Protein AF-A0A7U9NEE8-F1 (afdb_monomer_lite)

Radius of gyration: 14.95 Å; chains: 1; bounding box: 39×31×42 Å

Sequence (110 aa):
MDSSGQTVYTFTSEERDEEQIWYYQEEELSDLRTALAYLEADRFTEEQPAGKEEISLTVYLENENWPKIEIKLYWYDGEYCLAAVDGEPVSLVKRSAAVDLMEAVRGIVL

Foldseek 3Di:
DDPDPDDDFDWDWDQDPNDIWIDGPNDTLVLLVVLVVLQDFPFWDQDDADAAWPDWDWDADPDPVDRIKIWIWGDDDPFWTFIDIPNGTTGTGGVVSVVSNVVSVVVVPD

Secondary structure (DSSP, 8-state):
-----------EEEEETTEEEEEETTEE-HHHHHHHHT--EEEE--PPP-S-EEEEEEEE-S-SS-SEEEEEEEE-SSSEEEEEETTEEEEEEEHHHHHHHHHHHHHHH-

pLDDT: mean 90.47, std 11.11, range [39.97, 98.5]

Structure (mmCIF, N/CA/C/O backbone):
data_AF-A0A7U9NEE8-F1
#
_entry.id   AF-A0A7U9NEE8-F1
#
loop_
_atom_site.group_PDB
_atom_site.id
_atom_site.type_symbol
_atom_site.label_atom_id
_atom_site.label_alt_id
_atom_site.label_comp_id
_atom_site.label_asym_id
_atom_site.label_entity_id
_atom_site.label_seq_id
_atom_site.pdbx_PDB_ins_code
_atom_site.Cartn_x
_atom_site.Cartn_y
_atom_site.Cartn_z
_atom_site.occupancy
_atom_site.B_iso_or_equiv
_atom_site.auth_seq_id
_atom_site.auth_comp_id
_atom_site.auth_asym_id
_atom_site.auth_atom_id
_atom_site.pdbx_PDB_model_num
ATOM 1 N N . MET A 1 1 ? 24.120 1.467 15.109 1.00 39.97 1 MET A N 1
ATOM 2 C CA . MET A 1 1 ? 23.834 1.284 13.676 1.00 39.97 1 MET A CA 1
ATOM 3 C C . MET A 1 1 ? 22.642 0.362 13.632 1.00 39.97 1 MET A C 1
ATOM 5 O O . MET A 1 1 ? 22.745 -0.757 14.109 1.00 39.97 1 MET A O 1
ATOM 9 N N . ASP A 1 2 ? 21.501 0.941 13.288 1.00 42.34 2 ASP A N 1
ATOM 10 C CA . ASP A 1 2 ? 20.208 0.282 13.128 1.00 42.34 2 ASP A CA 1
ATOM 11 C C . ASP A 1 2 ? 20.345 -0.866 12.116 1.00 42.34 2 ASP A C 1
ATOM 13 O O . ASP A 1 2 ? 20.854 -0.664 11.014 1.00 42.34 2 ASP A O 1
ATOM 17 N N . SER A 1 3 ? 19.964 -2.067 12.546 1.00 44.56 3 SER A N 1
ATOM 18 C CA . SER A 1 3 ? 19.917 -3.283 11.741 1.00 44.56 3 SER A CA 1
ATOM 19 C C . SER A 1 3 ? 18.479 -3.529 11.292 1.00 44.56 3 SER A C 1
ATOM 21 O O . SER A 1 3 ? 17.820 -4.429 11.806 1.00 44.56 3 SER A O 1
ATOM 23 N N . SER A 1 4 ? 17.998 -2.750 10.331 1.00 54.56 4 SER A N 1
ATOM 24 C CA . SER A 1 4 ? 16.767 -3.037 9.594 1.00 54.56 4 SER A CA 1
ATOM 25 C C . SER A 1 4 ? 17.147 -3.086 8.119 1.00 54.56 4 SER A C 1
ATOM 27 O O . SER A 1 4 ? 17.442 -2.062 7.511 1.00 54.56 4 SER A O 1
ATOM 29 N N . GLY A 1 5 ? 17.257 -4.292 7.555 1.00 56.69 5 GLY A N 1
ATOM 30 C CA . GLY A 1 5 ? 17.612 -4.499 6.150 1.00 56.69 5 GLY A CA 1
ATOM 31 C C . GLY A 1 5 ? 16.508 -3.985 5.231 1.00 56.69 5 GLY A C 1
ATOM 32 O O . GLY A 1 5 ? 15.629 -4.746 4.845 1.00 56.69 5 GLY A O 1
ATOM 33 N N . GLN A 1 6 ? 16.528 -2.693 4.912 1.00 66.12 6 GLN A N 1
ATOM 34 C CA . GLN A 1 6 ? 15.629 -2.098 3.932 1.00 66.12 6 GLN A CA 1
ATOM 35 C C . GLN A 1 6 ? 16.255 -2.256 2.544 1.00 66.12 6 GLN A C 1
ATOM 37 O O . GLN A 1 6 ? 17.213 -1.564 2.201 1.00 66.12 6 GLN A O 1
ATOM 42 N N . THR A 1 7 ? 15.740 -3.195 1.751 1.00 79.12 7 THR A N 1
ATOM 43 C CA . THR A 1 7 ? 16.134 -3.329 0.344 1.00 79.12 7 THR A CA 1
ATOM 44 C C . THR A 1 7 ? 15.380 -2.290 -0.474 1.00 79.12 7 THR A C 1
ATOM 46 O O . THR A 1 7 ? 14.150 -2.254 -0.454 1.00 79.12 7 THR A O 1
ATOM 49 N N . VAL A 1 8 ? 16.116 -1.433 -1.181 1.00 85.50 8 VAL A N 1
ATOM 50 C CA . VAL A 1 8 ? 15.545 -0.435 -2.090 1.00 85.50 8 VAL A CA 1
ATOM 51 C C . VAL A 1 8 ? 15.535 -1.013 -3.499 1.00 85.50 8 VAL A C 1
ATOM 53 O O . VAL A 1 8 ? 16.575 -1.439 -4.002 1.00 85.50 8 VAL A O 1
ATOM 56 N N . TYR A 1 9 ? 14.363 -1.005 -4.128 1.00 88.50 9 TYR A N 1
ATOM 57 C CA . TYR A 1 9 ? 14.173 -1.397 -5.519 1.00 88.50 9 TYR A CA 1
ATOM 58 C C . TYR A 1 9 ? 13.940 -0.132 -6.342 1.00 88.50 9 TYR A C 1
ATOM 60 O O . TYR A 1 9 ? 13.043 0.652 -6.035 1.00 88.50 9 TYR A O 1
ATOM 68 N N . THR A 1 10 ? 14.776 0.088 -7.356 1.00 89.50 10 THR A N 1
ATOM 69 C CA . THR A 1 10 ? 14.649 1.221 -8.278 1.00 89.50 10 THR A CA 1
ATOM 70 C C . THR A 1 10 ? 14.079 0.719 -9.592 1.00 89.50 10 THR A C 1
ATOM 72 O O . THR A 1 10 ? 14.625 -0.209 -10.190 1.00 89.50 10 THR A O 1
ATOM 75 N N . PHE A 1 11 ? 13.003 1.354 -10.039 1.00 90.31 11 PHE A N 1
ATOM 76 C CA . PHE A 1 11 ? 12.354 1.070 -11.312 1.00 90.31 11 PHE A CA 1
ATOM 77 C C . PHE A 1 11 ? 12.564 2.239 -12.262 1.00 90.31 11 PHE A C 1
ATOM 79 O O . PHE A 1 11 ? 12.694 3.385 -11.829 1.00 90.31 11 PHE A O 1
ATOM 86 N N . THR A 1 12 ? 12.585 1.950 -13.555 1.00 91.25 12 THR A N 1
ATOM 87 C CA . THR A 1 12 ? 12.540 2.978 -14.595 1.00 91.25 12 THR A CA 1
ATOM 88 C C . THR A 1 12 ? 11.135 3.061 -15.154 1.00 91.25 12 THR A C 1
ATOM 90 O O . THR A 1 12 ? 10.375 2.097 -15.085 1.00 91.25 12 THR A O 1
ATOM 93 N N . SER A 1 13 ? 10.784 4.204 -15.729 1.00 89.44 13 SER A N 1
ATOM 94 C CA . SER A 1 13 ? 9.522 4.332 -16.439 1.00 89.44 13 SER A CA 1
ATOM 95 C C . SER A 1 13 ? 9.718 5.040 -17.769 1.00 89.44 13 SER A C 1
ATOM 97 O O . SER A 1 13 ? 10.588 5.903 -17.887 1.00 89.44 13 SER A O 1
ATOM 99 N N . GLU A 1 14 ? 8.934 4.644 -18.762 1.00 92.38 14 GLU A N 1
ATOM 100 C CA . GLU A 1 14 ? 8.897 5.266 -20.081 1.00 92.38 14 GLU A CA 1
ATOM 101 C C . GLU A 1 14 ? 7.450 5.572 -20.466 1.00 92.38 14 GLU A C 1
ATOM 103 O O . GLU A 1 14 ? 6.524 4.882 -20.036 1.00 92.38 14 GLU A O 1
ATOM 108 N N . GLU A 1 15 ? 7.265 6.610 -21.274 1.00 91.69 15 GLU A N 1
ATOM 109 C CA . GLU A 1 15 ? 5.981 6.907 -21.898 1.00 91.69 15 GLU A CA 1
ATOM 110 C C . GLU A 1 15 ? 5.952 6.261 -23.287 1.00 91.69 15 GLU A C 1
ATOM 112 O O . GLU A 1 15 ? 6.811 6.541 -24.130 1.00 91.69 15 GLU A O 1
ATOM 117 N N . ARG A 1 16 ? 4.965 5.397 -23.535 1.00 91.62 16 ARG A N 1
ATOM 118 C CA . ARG A 1 16 ? 4.737 4.753 -24.832 1.00 91.62 16 ARG A CA 1
ATOM 119 C C . ARG A 1 16 ? 3.247 4.754 -25.132 1.00 91.62 16 ARG A C 1
ATOM 121 O O . ARG A 1 16 ? 2.464 4.285 -24.320 1.00 91.62 16 ARG A O 1
ATOM 128 N N . ASP A 1 17 ? 2.869 5.267 -26.301 1.00 92.06 17 ASP A N 1
ATOM 129 C CA . ASP A 1 17 ? 1.469 5.339 -26.743 1.00 92.06 17 ASP A CA 1
ATOM 130 C C . ASP A 1 17 ? 0.530 5.997 -25.704 1.00 92.06 17 ASP A C 1
ATOM 132 O O . ASP A 1 17 ? -0.568 5.511 -25.462 1.00 92.06 17 ASP A O 1
ATOM 136 N N . GLU A 1 18 ? 0.970 7.106 -25.089 1.00 89.06 18 GLU A N 1
ATOM 137 C CA . GLU A 1 18 ? 0.249 7.838 -24.022 1.00 89.06 18 GLU A CA 1
ATOM 138 C C . GLU A 1 18 ? 0.077 7.051 -22.702 1.00 89.06 18 GLU A C 1
ATOM 140 O O . GLU A 1 18 ? -0.639 7.487 -21.798 1.00 89.06 18 GLU A O 1
ATOM 145 N N . GLU A 1 19 ? 0.765 5.916 -22.545 1.00 87.19 19 GLU A N 1
ATOM 146 C CA . GLU A 1 19 ? 0.786 5.129 -21.315 1.00 87.19 19 GLU A CA 1
ATOM 147 C C . GLU A 1 19 ? 2.155 5.179 -20.624 1.00 87.19 19 GLU A C 1
ATOM 149 O O . GLU A 1 19 ? 3.200 5.033 -21.258 1.00 87.19 19 GLU A O 1
ATOM 154 N N . GLN A 1 20 ? 2.151 5.317 -19.292 1.00 88.62 20 GLN A N 1
ATOM 155 C CA . GLN A 1 20 ? 3.359 5.132 -18.486 1.00 88.62 20 GLN A CA 1
ATOM 156 C C . GLN A 1 20 ? 3.586 3.637 -18.235 1.00 88.62 20 GLN A C 1
ATOM 158 O O . GLN A 1 20 ? 2.763 2.985 -17.578 1.00 88.62 20 GLN A O 1
ATOM 163 N N . ILE A 1 21 ? 4.720 3.122 -18.705 1.00 92.81 21 ILE A N 1
ATOM 164 C CA . ILE A 1 21 ? 5.157 1.735 -18.521 1.00 92.81 21 ILE A CA 1
ATOM 165 C C . ILE A 1 21 ? 6.326 1.709 -17.543 1.00 92.81 21 ILE A C 1
ATOM 167 O O . ILE A 1 21 ? 7.217 2.555 -17.607 1.00 92.81 21 ILE A O 1
ATOM 171 N N . TRP A 1 22 ? 6.298 0.779 -16.589 1.00 92.69 22 TRP A N 1
ATOM 172 C CA . TRP A 1 22 ? 7.292 0.666 -15.520 1.00 92.69 22 TRP A CA 1
ATOM 173 C C . TRP A 1 22 ? 8.111 -0.607 -15.692 1.00 92.69 22 TRP A C 1
ATOM 175 O O . TRP A 1 22 ? 7.555 -1.640 -16.053 1.00 92.69 22 TRP A O 1
ATOM 185 N N . TYR A 1 23 ? 9.403 -0.543 -15.378 1.00 92.81 23 TYR A N 1
ATOM 186 C CA . TYR A 1 23 ? 10.338 -1.648 -15.571 1.00 92.81 23 TYR A CA 1
ATOM 187 C C . TYR A 1 23 ? 11.231 -1.891 -14.354 1.00 92.81 23 TYR A C 1
ATOM 189 O O . TYR A 1 23 ? 11.753 -0.948 -13.752 1.00 92.81 23 TYR A O 1
ATOM 197 N N . TYR A 1 24 ? 11.483 -3.166 -14.056 1.00 91.56 24 TYR A N 1
ATOM 198 C CA . TYR A 1 24 ? 12.537 -3.629 -13.156 1.00 91.56 24 TYR A CA 1
ATOM 199 C C . TYR A 1 24 ? 13.409 -4.657 -13.869 1.00 91.56 24 TYR A C 1
ATOM 201 O O . TYR A 1 24 ? 12.904 -5.684 -14.292 1.00 91.56 24 TYR A O 1
ATOM 209 N N . GLN A 1 25 ? 14.719 -4.410 -13.979 1.00 89.50 25 GLN A N 1
ATOM 210 C CA . GLN A 1 25 ? 15.654 -5.348 -14.627 1.00 89.50 25 GLN A CA 1
ATOM 211 C C . GLN A 1 25 ? 15.161 -5.857 -16.002 1.00 89.50 25 GLN A C 1
ATOM 213 O O . GLN A 1 25 ? 15.247 -7.044 -16.281 1.00 89.50 25 GLN A O 1
ATOM 218 N N . GLU A 1 26 ? 14.651 -4.951 -16.847 1.00 87.81 26 GLU A N 1
ATOM 219 C CA . GLU A 1 26 ? 14.085 -5.238 -18.185 1.00 87.81 26 GLU A CA 1
ATOM 220 C C . GLU A 1 26 ? 12.693 -5.906 -18.193 1.00 87.81 26 GLU A C 1
ATOM 222 O O . GLU A 1 26 ? 12.047 -5.926 -19.239 1.00 87.81 26 GLU A O 1
ATOM 227 N N . GLU A 1 27 ? 12.182 -6.355 -17.044 1.00 90.88 27 GLU A N 1
ATOM 228 C CA . GLU A 1 27 ? 10.830 -6.905 -16.896 1.00 90.88 27 GLU A CA 1
ATOM 229 C C . GLU A 1 27 ? 9.800 -5.797 -16.636 1.00 90.88 27 GLU A C 1
ATOM 231 O O . GLU A 1 27 ? 10.043 -4.862 -15.866 1.00 90.88 27 GLU A O 1
ATOM 236 N N . GLU A 1 28 ? 8.634 -5.897 -17.272 1.00 93.19 28 GLU A N 1
ATOM 237 C CA . GLU A 1 28 ? 7.536 -4.941 -17.103 1.00 93.19 28 GLU A CA 1
ATOM 238 C C . GLU A 1 28 ? 6.819 -5.150 -15.757 1.00 93.19 28 GLU A C 1
ATOM 240 O O . GLU A 1 28 ? 6.469 -6.265 -15.381 1.00 93.19 28 GLU A O 1
ATOM 245 N N . LEU A 1 29 ? 6.539 -4.061 -15.038 1.00 93.56 29 LEU A N 1
ATOM 246 C CA . LEU A 1 29 ? 5.854 -4.059 -13.738 1.00 93.56 29 LEU A CA 1
ATOM 247 C C . LEU A 1 29 ? 4.358 -3.746 -13.868 1.00 93.56 29 LEU A C 1
ATOM 249 O O . LEU A 1 29 ? 3.788 -2.996 -13.067 1.00 93.56 29 LEU A O 1
ATOM 253 N N . SER A 1 30 ? 3.718 -4.291 -14.900 1.00 92.75 30 SER A N 1
ATOM 254 C CA . SER A 1 30 ? 2.307 -4.037 -15.207 1.00 92.75 30 SER A CA 1
ATOM 255 C C . SER A 1 30 ? 1.384 -4.451 -14.061 1.00 92.75 30 SER A C 1
ATOM 257 O O . SER A 1 30 ? 0.464 -3.698 -13.733 1.00 92.75 30 SER A O 1
ATOM 259 N N . ASP A 1 31 ? 1.675 -5.568 -13.392 1.00 94.50 31 ASP A N 1
ATOM 260 C CA . ASP A 1 31 ? 0.907 -6.061 -12.243 1.00 94.50 31 ASP A CA 1
ATOM 261 C C . ASP A 1 31 ? 0.982 -5.103 -11.049 1.00 94.50 31 ASP A C 1
ATOM 263 O O . ASP A 1 31 ? -0.044 -4.775 -10.456 1.00 94.50 31 ASP A O 1
ATOM 267 N N . LEU A 1 32 ? 2.172 -4.574 -10.730 1.00 93.50 32 LEU A N 1
ATOM 268 C CA . LEU A 1 32 ? 2.331 -3.598 -9.644 1.00 93.50 32 LEU A CA 1
ATOM 269 C C . LEU A 1 32 ? 1.591 -2.297 -9.957 1.00 93.50 32 LEU A C 1
ATOM 271 O O . LEU A 1 32 ? 0.873 -1.777 -9.101 1.00 93.50 32 LEU A O 1
ATOM 275 N N . ARG A 1 33 ? 1.744 -1.776 -11.181 1.00 91.88 33 ARG A N 1
ATOM 276 C CA . ARG A 1 33 ? 1.042 -0.564 -11.626 1.00 91.88 33 ARG A CA 1
ATOM 277 C C . ARG A 1 33 ? -0.471 -0.746 -11.515 1.00 91.88 33 ARG A C 1
ATOM 279 O O . ARG A 1 33 ? -1.167 0.123 -10.998 1.00 91.88 33 ARG A O 1
ATOM 286 N N . THR A 1 34 ? -0.960 -1.893 -11.973 1.00 94.31 34 THR A N 1
ATOM 287 C CA . THR A 1 34 ? -2.378 -2.255 -11.953 1.00 94.31 34 THR A CA 1
ATOM 288 C C . THR A 1 34 ? -2.899 -2.378 -10.525 1.00 94.31 34 THR A C 1
ATOM 290 O O . THR A 1 34 ? -3.914 -1.773 -10.193 1.00 94.31 34 THR A O 1
ATOM 293 N N . ALA A 1 35 ? -2.184 -3.084 -9.648 1.00 96.12 35 ALA A N 1
ATOM 294 C CA . ALA A 1 35 ? -2.584 -3.257 -8.257 1.00 96.12 35 ALA A CA 1
ATOM 295 C C . ALA A 1 35 ? -2.618 -1.930 -7.481 1.00 96.12 35 ALA A C 1
ATOM 297 O O . ALA A 1 35 ? -3.534 -1.705 -6.694 1.00 96.12 35 ALA A O 1
ATOM 298 N N . LEU A 1 36 ? -1.665 -1.024 -7.730 1.00 93.12 36 LEU A N 1
ATOM 299 C CA . LEU A 1 36 ? -1.691 0.324 -7.154 1.00 93.12 36 LEU A CA 1
ATOM 300 C C . LEU A 1 36 ? -2.869 1.152 -7.679 1.00 93.12 36 LEU A C 1
ATOM 302 O O . LEU A 1 36 ? -3.502 1.854 -6.896 1.00 93.12 36 LEU A O 1
ATOM 306 N N . ALA A 1 37 ? -3.188 1.056 -8.973 1.00 92.31 37 ALA A N 1
ATOM 307 C CA . ALA A 1 37 ? -4.330 1.756 -9.560 1.00 92.31 37 ALA A CA 1
ATOM 308 C C . ALA A 1 37 ? -5.676 1.250 -9.013 1.00 92.31 37 ALA A C 1
ATOM 310 O O . ALA A 1 37 ? -6.585 2.047 -8.811 1.00 92.31 37 ALA A O 1
ATOM 311 N N . TYR A 1 38 ? -5.788 -0.051 -8.730 1.00 95.12 38 TYR A N 1
ATOM 312 C CA . TYR A 1 38 ? -6.987 -0.662 -8.147 1.00 95.12 38 TYR A CA 1
ATOM 313 C C . TYR A 1 38 ? -7.073 -0.560 -6.619 1.00 95.12 38 TYR A C 1
ATOM 315 O O . TYR A 1 38 ? -8.079 -0.980 -6.039 1.00 95.12 38 TYR A O 1
ATOM 323 N N . LEU A 1 39 ? -6.065 0.006 -5.946 1.00 95.44 39 LEU A N 1
ATOM 324 C CA . LEU A 1 39 ? -6.107 0.276 -4.509 1.00 95.44 39 LEU A CA 1
ATOM 325 C C . LEU A 1 39 ? -6.978 1.510 -4.217 1.00 95.44 39 LEU A C 1
ATOM 327 O O . LEU A 1 39 ? -6.514 2.547 -3.744 1.00 95.44 39 LEU A O 1
ATOM 331 N N . GLU A 1 40 ? -8.266 1.394 -4.521 1.00 95.88 40 GLU A N 1
ATOM 332 C CA . GLU A 1 40 ? -9.247 2.459 -4.368 1.00 95.88 40 GLU A CA 1
ATOM 333 C C . GLU A 1 40 ? -9.897 2.432 -2.978 1.00 95.88 40 GLU A C 1
ATOM 335 O O . GLU A 1 40 ? -10.159 1.375 -2.390 1.00 95.88 40 GLU A O 1
ATOM 340 N N . ALA A 1 41 ? -10.186 3.622 -2.451 1.00 97.62 41 ALA A N 1
ATOM 341 C CA . ALA A 1 41 ? -10.947 3.769 -1.218 1.00 97.62 41 ALA A CA 1
ATOM 342 C C . ALA A 1 41 ? -12.408 3.352 -1.444 1.00 97.62 41 ALA A C 1
ATOM 344 O O . ALA A 1 41 ? -13.104 3.943 -2.264 1.00 97.62 41 ALA A O 1
ATOM 345 N N . ASP A 1 42 ? -12.891 2.389 -0.658 1.00 98.06 42 ASP A N 1
ATOM 346 C CA . ASP A 1 42 ? -14.320 2.058 -0.594 1.00 98.06 42 ASP A CA 1
ATOM 347 C C . ASP A 1 42 ? -15.071 3.155 0.177 1.00 98.06 42 ASP A C 1
ATOM 349 O O . ASP A 1 42 ? -16.094 3.675 -0.272 1.00 98.06 42 ASP A O 1
ATOM 353 N N . ARG A 1 43 ? -14.506 3.578 1.318 1.00 98.12 43 ARG A N 1
ATOM 354 C CA . ARG A 1 43 ? -14.993 4.717 2.110 1.00 98.12 43 ARG A CA 1
ATOM 355 C C . ARG A 1 43 ? -13.902 5.324 2.982 1.00 98.12 43 ARG A C 1
ATOM 357 O O . ARG A 1 43 ? -13.034 4.611 3.479 1.00 98.12 43 ARG A O 1
ATOM 364 N N . PHE A 1 44 ? -13.986 6.629 3.220 1.00 98.19 44 PHE A N 1
ATOM 365 C CA . PHE A 1 44 ? -13.147 7.316 4.204 1.00 98.19 44 PHE A CA 1
ATOM 366 C C . PHE A 1 44 ? -13.575 6.969 5.636 1.00 98.19 44 PHE A C 1
ATOM 368 O O . PHE A 1 44 ? -14.746 6.664 5.880 1.00 98.19 44 PHE A O 1
ATOM 375 N N . THR A 1 45 ? -12.633 7.004 6.576 1.00 96.75 45 THR A N 1
ATOM 376 C CA . THR A 1 45 ? -12.885 6.691 7.989 1.00 96.75 45 THR A CA 1
ATOM 377 C C . THR A 1 45 ? -11.920 7.443 8.907 1.00 96.75 45 THR A C 1
ATOM 379 O O . THR A 1 45 ? -10.837 7.832 8.486 1.00 96.75 45 THR A O 1
ATOM 382 N N . GLU A 1 46 ? -12.322 7.628 10.164 1.00 96.00 46 GLU A N 1
ATOM 383 C CA . GLU A 1 46 ? -11.490 8.171 11.253 1.00 96.00 46 GLU A CA 1
ATOM 384 C C . GLU A 1 46 ? -11.031 7.063 12.223 1.00 96.00 46 GLU A C 1
ATOM 386 O O . GLU A 1 46 ? -10.501 7.325 13.305 1.00 96.00 46 GLU A O 1
ATOM 391 N N . GLU A 1 47 ? -11.287 5.801 11.873 1.00 96.88 47 GLU A N 1
ATOM 392 C CA . GLU A 1 47 ? -10.917 4.655 12.692 1.00 96.88 47 GLU A CA 1
ATOM 393 C C . GLU A 1 47 ? -9.403 4.454 12.754 1.00 96.88 47 G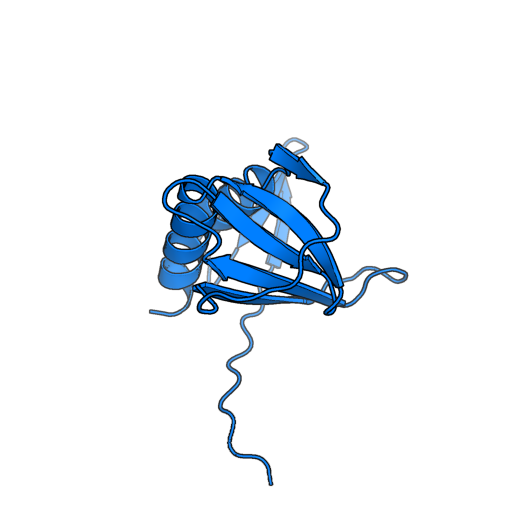LU A C 1
ATOM 395 O O . GLU A 1 47 ? -8.673 4.676 11.790 1.00 96.88 47 GLU A O 1
ATOM 400 N N . GLN A 1 48 ? -8.935 3.995 13.913 1.00 96.38 48 GLN A N 1
ATOM 401 C CA . GLN A 1 48 ? -7.517 3.763 14.163 1.00 96.38 48 GLN A CA 1
ATOM 402 C C . GLN A 1 48 ? -7.128 2.308 13.857 1.00 96.38 48 GLN A C 1
ATOM 404 O O . GLN A 1 48 ? -7.938 1.401 14.081 1.00 96.38 48 GLN A O 1
ATOM 409 N N . PRO A 1 49 ? -5.886 2.044 13.407 1.00 94.19 49 PRO A N 1
ATOM 410 C CA . PRO A 1 49 ? -5.407 0.690 13.176 1.00 94.19 49 PRO A CA 1
ATOM 411 C C . PRO A 1 49 ? -5.435 -0.135 14.467 1.00 94.19 49 PRO A C 1
ATOM 413 O O . PRO A 1 49 ? -4.768 0.196 15.446 1.00 94.19 49 PRO A O 1
ATOM 416 N N . ALA A 1 50 ? -6.194 -1.231 14.464 1.00 92.75 50 ALA A N 1
ATOM 417 C CA . ALA A 1 50 ? -6.247 -2.185 15.577 1.00 92.75 50 ALA A CA 1
ATOM 418 C C . ALA A 1 50 ? -5.797 -3.602 15.181 1.00 92.75 50 ALA A C 1
ATOM 420 O O . ALA A 1 50 ? -5.494 -4.422 16.048 1.00 92.75 50 ALA A O 1
ATOM 421 N N . GLY A 1 51 ? -5.771 -3.901 13.879 1.00 92.06 51 GLY A N 1
ATOM 422 C CA . GLY A 1 51 ? -5.367 -5.196 13.346 1.00 92.06 51 GLY A CA 1
ATOM 423 C C . GLY A 1 51 ? -3.889 -5.285 12.974 1.00 92.06 51 GLY A C 1
ATOM 424 O O . GLY A 1 51 ? -3.105 -4.350 13.131 1.00 92.06 51 GLY A O 1
ATOM 425 N N . LYS A 1 52 ? -3.509 -6.459 12.466 1.00 94.88 52 LYS A N 1
ATOM 426 C CA . LYS A 1 52 ? -2.159 -6.752 11.973 1.00 94.88 52 LYS A CA 1
ATOM 427 C C . LYS A 1 52 ? -1.855 -5.915 10.721 1.00 94.88 52 LYS A C 1
ATOM 429 O O . LYS A 1 52 ? -2.709 -5.799 9.850 1.00 94.88 52 LYS A O 1
ATOM 434 N N . GLU A 1 53 ? -0.631 -5.406 10.599 1.00 96.19 53 GLU A N 1
ATOM 435 C CA . GLU A 1 53 ? -0.116 -4.858 9.336 1.00 96.19 53 GLU A CA 1
ATOM 436 C C . GLU A 1 53 ? -0.002 -5.974 8.279 1.00 96.19 53 GLU A C 1
ATOM 438 O O . GLU A 1 53 ? 0.636 -7.007 8.511 1.00 96.19 53 GLU A O 1
ATOM 443 N N . GLU A 1 54 ? -0.653 -5.787 7.133 1.00 93.56 54 GLU A N 1
ATOM 444 C CA . GLU A 1 54 ? -0.610 -6.726 6.008 1.00 93.56 54 GLU A CA 1
ATOM 445 C C . GLU A 1 54 ? 0.523 -6.383 5.038 1.00 93.56 54 GLU A C 1
ATOM 447 O O . GLU A 1 54 ? 1.224 -7.283 4.572 1.00 93.56 54 GLU A O 1
ATOM 452 N N . ILE A 1 55 ? 0.738 -5.091 4.774 1.00 93.94 55 ILE A N 1
ATOM 453 C CA . ILE A 1 55 ? 1.845 -4.580 3.963 1.00 93.94 55 ILE A CA 1
ATOM 454 C C . ILE A 1 55 ? 2.179 -3.136 4.361 1.00 93.94 55 ILE A C 1
ATOM 456 O O . ILE A 1 55 ? 1.286 -2.350 4.685 1.00 93.94 55 ILE A O 1
ATOM 460 N N . SER A 1 56 ? 3.466 -2.794 4.295 1.00 94.62 56 SER A N 1
ATOM 461 C CA . SER A 1 56 ? 3.988 -1.428 4.369 1.00 94.62 56 SER A CA 1
ATOM 462 C C . SER A 1 56 ? 4.856 -1.173 3.140 1.00 94.62 56 SER A C 1
ATOM 464 O O . SER A 1 56 ? 5.813 -1.908 2.883 1.00 94.62 56 SER A O 1
ATOM 466 N N . LEU A 1 57 ? 4.496 -0.157 2.360 1.00 91.56 57 LEU A N 1
ATOM 467 C CA . LEU A 1 57 ? 5.183 0.259 1.144 1.00 91.56 57 LEU A CA 1
ATOM 468 C C . LEU A 1 57 ? 5.599 1.719 1.291 1.00 91.56 57 LEU A C 1
ATOM 470 O O . LEU A 1 57 ? 4.798 2.571 1.653 1.00 91.56 57 LEU A O 1
ATOM 474 N N . THR A 1 58 ? 6.849 2.025 0.962 1.00 92.19 58 THR A N 1
ATOM 475 C CA . THR A 1 58 ? 7.299 3.406 0.779 1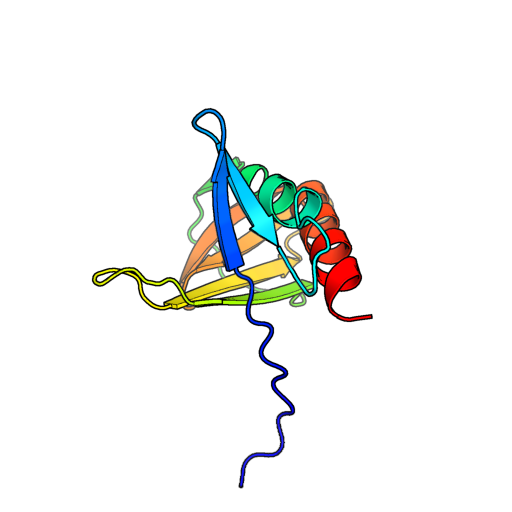.00 92.19 58 THR A CA 1
ATOM 476 C C . THR A 1 58 ? 7.643 3.608 -0.685 1.00 92.19 58 THR A C 1
ATOM 478 O O . THR A 1 58 ? 8.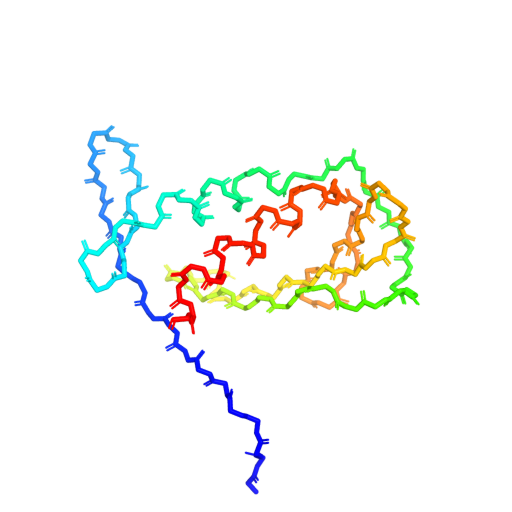557 2.961 -1.195 1.00 92.19 58 THR A O 1
ATOM 481 N N . VAL A 1 59 ? 6.926 4.512 -1.345 1.00 87.69 59 VAL A N 1
ATOM 482 C CA . VAL A 1 59 ? 7.180 4.898 -2.733 1.00 87.69 59 VAL A CA 1
ATOM 483 C C . VAL A 1 59 ? 7.951 6.207 -2.739 1.00 87.69 59 VAL A C 1
ATOM 485 O O . VAL A 1 59 ? 7.570 7.154 -2.054 1.00 87.69 59 VAL A O 1
ATOM 488 N N . TYR A 1 60 ? 9.028 6.256 -3.518 1.00 86.38 60 TYR A N 1
ATOM 489 C CA . TYR A 1 60 ? 9.778 7.476 -3.789 1.00 86.38 60 TYR A CA 1
ATOM 490 C C . TYR A 1 60 ? 9.454 7.934 -5.205 1.00 86.38 60 TYR A C 1
ATOM 492 O O . TYR A 1 60 ? 9.587 7.154 -6.146 1.00 86.38 60 TYR A O 1
ATOM 500 N N . LEU A 1 61 ? 9.007 9.177 -5.349 1.00 82.50 61 LEU A N 1
ATOM 501 C CA . LEU A 1 61 ? 8.620 9.752 -6.633 1.00 82.50 61 LEU A CA 1
ATOM 502 C C . LEU A 1 61 ? 9.605 10.857 -7.008 1.00 82.50 61 LEU A C 1
ATOM 504 O O . LEU A 1 61 ? 10.010 11.649 -6.157 1.00 82.50 61 LEU A O 1
ATOM 508 N N . GLU A 1 62 ? 9.932 10.972 -8.293 1.00 80.12 62 GLU A N 1
ATOM 509 C CA . GLU A 1 62 ? 10.628 12.145 -8.840 1.00 80.12 62 GLU A CA 1
ATOM 510 C C . GLU A 1 62 ? 9.649 13.327 -8.973 1.00 80.12 62 GLU A C 1
ATOM 512 O O . GLU A 1 62 ? 9.385 13.848 -10.053 1.00 80.12 62 GLU A O 1
ATOM 517 N N . ASN A 1 63 ? 9.042 13.716 -7.851 1.00 79.38 63 ASN A N 1
ATOM 518 C CA . ASN A 1 63 ? 8.064 14.789 -7.750 1.00 79.38 63 ASN A CA 1
ATOM 519 C C . ASN A 1 63 ? 8.495 15.774 -6.659 1.00 79.38 63 ASN A C 1
ATOM 521 O O . ASN A 1 63 ? 8.756 15.374 -5.526 1.00 79.38 63 ASN A O 1
ATOM 525 N N . GLU A 1 64 ? 8.538 17.067 -6.985 1.00 78.94 64 GLU A N 1
ATOM 526 C CA . GLU A 1 64 ? 8.997 18.104 -6.049 1.00 78.94 64 GLU A CA 1
ATOM 527 C C . GLU A 1 64 ? 8.084 18.264 -4.822 1.00 78.94 64 GLU A C 1
ATOM 529 O O . GLU A 1 64 ? 8.562 18.615 -3.746 1.00 78.94 64 GLU A O 1
ATOM 534 N N . ASN A 1 65 ? 6.782 17.997 -4.967 1.00 77.62 65 ASN A N 1
ATOM 535 C CA . ASN A 1 65 ? 5.799 18.176 -3.897 1.00 77.62 65 ASN A CA 1
ATOM 536 C C . ASN A 1 65 ? 5.614 16.911 -3.053 1.00 77.62 65 ASN A C 1
ATOM 538 O O . ASN A 1 65 ? 5.437 17.010 -1.842 1.00 77.62 65 ASN A O 1
ATOM 542 N N . TRP A 1 66 ? 5.674 15.732 -3.679 1.00 74.44 66 TRP A N 1
ATOM 543 C CA . TRP A 1 66 ? 5.415 14.442 -3.028 1.00 74.44 66 TRP A CA 1
ATOM 544 C C . TRP A 1 66 ? 6.542 13.441 -3.294 1.00 74.44 66 TRP A C 1
ATOM 546 O O . TRP A 1 66 ? 6.322 12.425 -3.951 1.00 74.44 66 TRP A O 1
ATOM 556 N N . PRO A 1 67 ? 7.765 13.706 -2.801 1.00 84.69 67 PRO A N 1
ATOM 557 C CA . PRO A 1 67 ? 8.935 12.892 -3.126 1.00 84.69 67 PRO A CA 1
ATOM 558 C C . PRO A 1 67 ? 8.909 11.508 -2.469 1.00 84.69 67 PRO A C 1
ATOM 560 O O . PRO A 1 67 ? 9.670 10.621 -2.850 1.00 84.69 67 PRO A O 1
ATOM 563 N N . LYS A 1 68 ? 8.069 11.329 -1.446 1.00 90.75 68 LYS A N 1
ATOM 564 C CA . LYS A 1 68 ? 7.949 10.107 -0.660 1.00 90.75 68 LYS A CA 1
ATOM 565 C C . LYS A 1 68 ? 6.516 9.972 -0.163 1.00 90.75 68 LYS A C 1
ATOM 567 O O . LYS A 1 68 ? 5.987 10.936 0.377 1.00 90.75 68 LYS A O 1
ATOM 572 N N . ILE A 1 69 ? 5.945 8.782 -0.306 1.00 91.19 69 ILE A N 1
ATOM 573 C CA . ILE A 1 69 ? 4.638 8.419 0.243 1.00 91.19 69 ILE A CA 1
ATOM 574 C C . ILE A 1 69 ? 4.793 7.072 0.947 1.00 91.19 69 ILE A C 1
ATOM 576 O O . ILE A 1 69 ? 5.266 6.108 0.340 1.00 91.19 69 ILE A O 1
ATOM 580 N N . GLU A 1 70 ? 4.425 6.993 2.223 1.00 94.88 70 GLU A N 1
ATOM 581 C CA . GLU A 1 70 ? 4.278 5.725 2.938 1.00 94.88 70 GLU A CA 1
ATOM 582 C C . GLU A 1 70 ? 2.814 5.279 2.912 1.00 94.88 70 GLU A C 1
ATOM 584 O O . GLU A 1 70 ? 1.928 6.023 3.319 1.00 94.88 70 GLU A O 1
ATOM 589 N N . ILE A 1 71 ? 2.560 4.052 2.465 1.00 95.38 71 ILE A N 1
ATOM 590 C CA . ILE A 1 71 ? 1.246 3.414 2.483 1.00 95.38 71 ILE A CA 1
ATOM 591 C C . ILE A 1 71 ? 1.341 2.187 3.381 1.00 95.38 71 ILE A C 1
ATOM 593 O O . ILE A 1 71 ? 2.148 1.287 3.134 1.00 95.38 71 ILE A O 1
ATOM 597 N N . LYS A 1 72 ? 0.489 2.126 4.402 1.00 97.50 72 LYS A N 1
ATOM 598 C CA . LYS A 1 72 ? 0.332 0.955 5.267 1.00 97.50 72 LYS A CA 1
ATOM 599 C C . LYS A 1 72 ? -1.093 0.449 5.196 1.00 97.50 72 LYS A C 1
ATOM 601 O O . LYS A 1 72 ? -2.036 1.226 5.331 1.00 97.50 72 LYS A O 1
ATOM 606 N N . LEU A 1 73 ? -1.246 -0.856 5.008 1.00 97.94 73 LEU A N 1
ATOM 607 C CA . LEU A 1 73 ? -2.544 -1.518 5.039 1.00 97.94 73 LEU A CA 1
ATOM 608 C C . LEU A 1 73 ? -2.611 -2.416 6.267 1.00 97.94 73 LEU A C 1
ATOM 610 O O . LEU A 1 73 ? -1.782 -3.309 6.447 1.00 97.94 73 LEU A O 1
ATOM 614 N N . TYR A 1 74 ? -3.621 -2.193 7.096 1.00 98.12 74 TYR A N 1
ATOM 615 C CA . TYR A 1 74 ? -3.884 -2.971 8.297 1.00 98.12 74 TYR A CA 1
ATOM 616 C C . TYR A 1 74 ? -5.131 -3.814 8.102 1.00 98.12 74 TYR A C 1
ATOM 618 O O . TYR A 1 74 ? -6.126 -3.340 7.559 1.00 98.12 74 TYR A O 1
ATOM 626 N N . TRP A 1 75 ? -5.108 -5.051 8.586 1.00 97.06 75 TRP A N 1
ATOM 627 C CA . TRP A 1 75 ? -6.308 -5.868 8.664 1.00 97.06 75 TRP A CA 1
ATOM 628 C C . TRP A 1 75 ? -7.393 -5.121 9.452 1.00 97.06 75 TRP A C 1
ATOM 630 O O . TRP A 1 75 ? -7.136 -4.654 10.564 1.00 97.06 75 TRP A O 1
ATOM 640 N N . TYR A 1 76 ? -8.588 -5.009 8.876 1.00 97.62 76 TYR A N 1
ATOM 641 C CA . TYR A 1 76 ? -9.733 -4.379 9.529 1.00 97.62 76 TYR A CA 1
ATOM 642 C C . TYR A 1 76 ? -10.804 -5.423 9.847 1.00 97.62 76 TYR A C 1
ATOM 644 O O . TYR A 1 76 ? -11.163 -5.614 11.008 1.00 97.62 76 TYR A O 1
ATOM 652 N N . ASP A 1 77 ? -11.255 -6.159 8.828 1.00 95.88 77 ASP A N 1
ATOM 653 C CA . ASP A 1 77 ? -12.173 -7.285 8.982 1.00 95.88 77 ASP A CA 1
ATOM 654 C C . ASP A 1 77 ? -11.987 -8.340 7.864 1.00 95.88 77 ASP A C 1
ATOM 656 O O . ASP A 1 77 ? -10.934 -8.451 7.231 1.00 95.88 77 ASP A O 1
ATOM 660 N N . GLY A 1 78 ? -12.988 -9.199 7.648 1.00 95.06 78 GLY A N 1
ATOM 661 C CA . GLY A 1 78 ? -12.939 -10.230 6.609 1.00 95.06 78 GLY A CA 1
ATOM 662 C C . GLY A 1 78 ? -12.914 -9.693 5.172 1.00 95.06 78 GLY A C 1
ATOM 663 O O . GLY A 1 78 ? -12.455 -10.415 4.285 1.00 95.06 78 GLY A O 1
ATOM 664 N N . GLU A 1 79 ? -13.372 -8.462 4.947 1.00 97.88 79 GLU A N 1
ATOM 665 C CA . GLU A 1 79 ? -13.596 -7.860 3.630 1.00 97.88 79 GLU A CA 1
ATOM 666 C C . GLU A 1 79 ? -12.711 -6.633 3.371 1.00 97.88 79 GLU A C 1
ATOM 668 O O . GLU A 1 79 ? -12.394 -6.357 2.212 1.00 97.88 79 GLU A O 1
ATOM 673 N N . TYR A 1 80 ? -12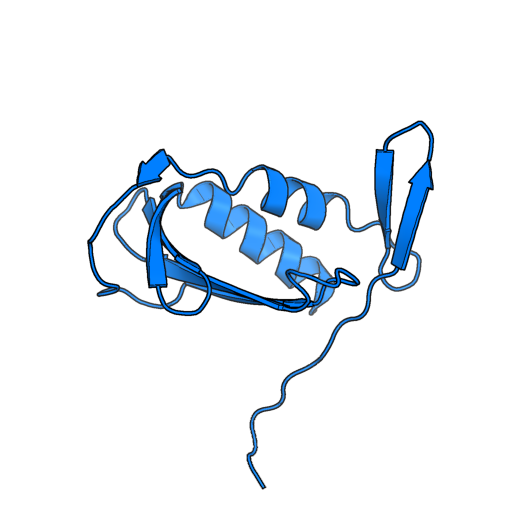.261 -5.933 4.413 1.00 98.38 80 TYR A N 1
ATOM 674 C CA . TYR A 1 80 ? -11.539 -4.670 4.292 1.00 98.38 80 TYR A CA 1
ATOM 675 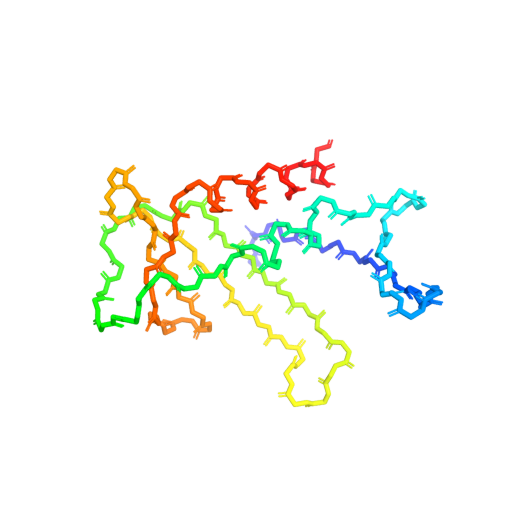C C . TYR A 1 80 ? -10.182 -4.669 4.996 1.00 98.38 80 TYR A C 1
ATOM 677 O O . TYR A 1 80 ? -9.950 -5.355 5.998 1.00 98.38 80 TYR A O 1
ATOM 685 N N . CYS A 1 81 ? -9.307 -3.810 4.480 1.00 98.31 81 CYS A N 1
ATOM 686 C CA . CYS A 1 81 ? -8.136 -3.305 5.179 1.00 98.31 81 CYS A CA 1
ATOM 687 C C . CYS A 1 81 ? -8.320 -1.807 5.456 1.00 98.31 81 CYS A C 1
ATOM 689 O O . CYS A 1 81 ? -8.911 -1.094 4.648 1.00 98.31 81 CYS A O 1
ATOM 691 N N . LEU A 1 82 ? -7.786 -1.326 6.575 1.00 98.50 82 LEU A N 1
ATOM 692 C CA . LEU A 1 82 ? -7.636 0.097 6.860 1.00 98.50 82 LEU A CA 1
ATOM 693 C C . LEU A 1 82 ? -6.341 0.589 6.206 1.00 98.50 82 LEU A C 1
ATOM 695 O O . LEU A 1 82 ? -5.265 0.068 6.504 1.00 98.50 82 LEU A O 1
ATOM 699 N N . ALA A 1 83 ? -6.447 1.582 5.332 1.00 98.25 83 ALA A N 1
ATOM 700 C CA . ALA A 1 83 ? -5.316 2.250 4.715 1.00 98.25 83 ALA A CA 1
ATOM 701 C C . ALA A 1 83 ? -4.889 3.461 5.552 1.00 98.25 83 ALA A C 1
ATOM 703 O O . ALA A 1 83 ? -5.711 4.314 5.898 1.00 98.25 83 ALA A O 1
ATOM 704 N N . ALA A 1 84 ? -3.594 3.539 5.842 1.00 97.62 84 ALA A N 1
ATOM 705 C CA . ALA A 1 84 ? -2.943 4.716 6.389 1.00 97.62 84 ALA A CA 1
ATOM 706 C C . ALA A 1 84 ? -1.907 5.243 5.394 1.00 97.62 84 ALA A C 1
ATOM 708 O O . ALA A 1 84 ? -1.135 4.464 4.828 1.00 97.62 84 ALA A O 1
ATOM 709 N N . VAL A 1 85 ? -1.895 6.559 5.200 1.00 95.25 85 VAL A N 1
ATOM 710 C CA . VAL A 1 85 ? -0.950 7.263 4.331 1.00 95.25 85 VAL A CA 1
ATOM 711 C C . VAL A 1 85 ? -0.136 8.216 5.192 1.00 95.25 85 VAL A C 1
ATOM 713 O O . VAL A 1 85 ? -0.700 9.008 5.942 1.00 95.25 85 VAL A O 1
ATOM 716 N N . ASP A 1 86 ? 1.188 8.092 5.135 1.00 94.31 86 ASP A N 1
ATOM 717 C CA . ASP A 1 86 ? 2.139 8.867 5.944 1.00 94.31 86 ASP A CA 1
ATOM 718 C C . ASP A 1 86 ? 1.826 8.856 7.454 1.00 94.31 86 ASP A C 1
ATOM 720 O O . ASP A 1 86 ? 2.032 9.832 8.175 1.00 94.31 86 ASP A O 1
ATOM 724 N N . GLY A 1 87 ? 1.343 7.709 7.943 1.00 93.44 87 GLY A N 1
ATOM 725 C CA . GLY A 1 87 ? 0.997 7.481 9.347 1.00 93.44 87 GLY A CA 1
ATOM 726 C C . GLY A 1 87 ? -0.427 7.880 9.739 1.00 93.44 87 GLY A C 1
ATOM 727 O O . GLY A 1 87 ? -0.858 7.520 10.833 1.00 93.44 87 GLY A O 1
ATOM 728 N N . GLU A 1 88 ? -1.175 8.540 8.855 1.00 96.19 88 GLU A N 1
ATOM 729 C CA . GLU A 1 88 ? -2.553 8.962 9.106 1.00 96.19 88 GLU A CA 1
ATOM 730 C C . GLU A 1 88 ? -3.545 7.962 8.486 1.00 96.19 88 GLU A C 1
ATOM 732 O O . GLU A 1 88 ? -3.485 7.712 7.278 1.00 96.19 88 GLU A O 1
ATOM 737 N N . PRO A 1 89 ? -4.466 7.364 9.264 1.00 97.12 89 PRO A N 1
ATOM 738 C CA . PRO A 1 89 ? -5.561 6.564 8.719 1.00 97.12 89 PRO A CA 1
ATOM 739 C C . PRO A 1 89 ? -6.473 7.418 7.840 1.00 97.12 89 PRO A C 1
ATOM 741 O O . PRO A 1 89 ? -6.869 8.513 8.236 1.00 97.12 89 PRO A O 1
ATOM 744 N N . VAL A 1 90 ? -6.823 6.915 6.656 1.00 97.50 90 VAL A N 1
ATOM 745 C CA . VAL A 1 90 ? -7.617 7.680 5.680 1.00 97.50 90 VAL A CA 1
ATOM 746 C C . VAL A 1 90 ? -8.886 6.959 5.241 1.00 97.50 90 VAL A C 1
ATOM 748 O O . VAL A 1 90 ? -9.944 7.580 5.126 1.00 97.50 90 VAL A O 1
ATOM 751 N N . SER A 1 91 ? -8.819 5.656 4.972 1.00 98.31 91 SER A N 1
ATOM 752 C CA . SER A 1 91 ? -9.921 4.938 4.328 1.00 98.31 91 SER A CA 1
ATOM 753 C C . SER A 1 91 ? -9.914 3.443 4.614 1.00 98.31 91 SER A C 1
ATOM 755 O O . SER A 1 91 ? -8.919 2.867 5.049 1.00 98.31 91 SER A O 1
ATOM 757 N N . LEU A 1 92 ? -11.050 2.805 4.344 1.00 98.50 92 LEU A N 1
ATOM 758 C CA . LEU A 1 92 ? -11.122 1.369 4.132 1.00 98.50 92 LEU A CA 1
ATOM 759 C C . LEU A 1 92 ? -10.968 1.071 2.640 1.00 98.50 92 LEU A C 1
ATOM 761 O O . LEU A 1 92 ? -11.587 1.725 1.798 1.00 98.50 92 LEU A O 1
ATOM 765 N N . VAL A 1 93 ? -10.177 0.051 2.333 1.00 98.31 93 VAL A N 1
ATOM 766 C CA . VAL A 1 93 ? -9.967 -0.498 0.989 1.00 98.31 93 VAL A CA 1
ATOM 767 C C . VAL A 1 93 ? -10.375 -1.965 0.980 1.00 98.31 93 VAL A C 1
ATOM 769 O O . VAL A 1 93 ? -10.331 -2.634 2.018 1.00 98.31 93 VAL A O 1
ATOM 772 N N . LYS A 1 94 ? -10.765 -2.497 -0.182 1.00 98.19 94 LYS A N 1
ATOM 773 C CA . LYS A 1 94 ? -11.073 -3.928 -0.296 1.00 98.19 94 LYS A CA 1
ATOM 774 C C . LYS A 1 94 ? -9.838 -4.759 0.039 1.00 98.19 94 LYS A C 1
ATOM 776 O O . LYS A 1 94 ? -8.748 -4.533 -0.484 1.00 98.19 94 LYS A O 1
ATOM 781 N N . ARG A 1 95 ? -10.025 -5.783 0.868 1.00 97.25 95 ARG A N 1
ATOM 782 C CA . ARG A 1 95 ? -8.968 -6.726 1.235 1.00 97.25 95 ARG A CA 1
ATOM 783 C C . ARG A 1 95 ? -8.426 -7.475 0.019 1.00 97.25 95 ARG A C 1
ATOM 785 O O . ARG A 1 95 ? -7.241 -7.777 -0.003 1.00 97.25 95 ARG A O 1
ATOM 792 N N . SER A 1 96 ? -9.256 -7.740 -0.993 1.00 97.56 96 SER A N 1
ATOM 793 C CA . SER A 1 96 ? -8.798 -8.326 -2.259 1.00 97.56 96 SER A CA 1
ATOM 794 C C . SER A 1 96 ? -7.759 -7.443 -2.954 1.00 97.56 96 SER A C 1
ATOM 796 O O . SER A 1 96 ? -6.700 -7.945 -3.293 1.00 97.56 96 SER A O 1
ATOM 798 N N . ALA A 1 97 ? -7.981 -6.126 -3.039 1.00 97.38 97 ALA A N 1
ATOM 799 C CA . ALA A 1 97 ? -7.011 -5.200 -3.633 1.00 97.38 97 ALA A CA 1
ATOM 800 C C . ALA A 1 97 ? -5.692 -5.146 -2.836 1.00 97.38 97 ALA A C 1
ATOM 802 O O . ALA A 1 97 ? -4.607 -5.090 -3.411 1.00 97.38 97 ALA A O 1
ATOM 803 N N . ALA A 1 98 ? -5.765 -5.223 -1.502 1.00 96.25 98 ALA A N 1
ATOM 804 C CA . ALA A 1 98 ? -4.573 -5.329 -0.657 1.00 96.25 98 ALA A CA 1
ATOM 805 C C . ALA A 1 98 ? -3.783 -6.629 -0.913 1.00 96.25 98 ALA A C 1
ATOM 807 O O . ALA A 1 98 ? -2.551 -6.623 -0.878 1.00 96.25 98 ALA A O 1
ATOM 808 N N . VAL A 1 99 ? -4.483 -7.740 -1.167 1.00 96.56 99 VAL A N 1
ATOM 809 C CA . VAL A 1 99 ? -3.869 -9.023 -1.535 1.00 96.56 99 VAL A CA 1
ATOM 810 C C . VAL A 1 99 ? -3.220 -8.935 -2.913 1.00 96.56 99 VAL A C 1
ATOM 812 O O . VAL A 1 99 ? -2.055 -9.307 -3.024 1.00 96.56 99 VAL A O 1
ATOM 815 N N . ASP A 1 100 ? -3.908 -8.375 -3.909 1.00 97.25 100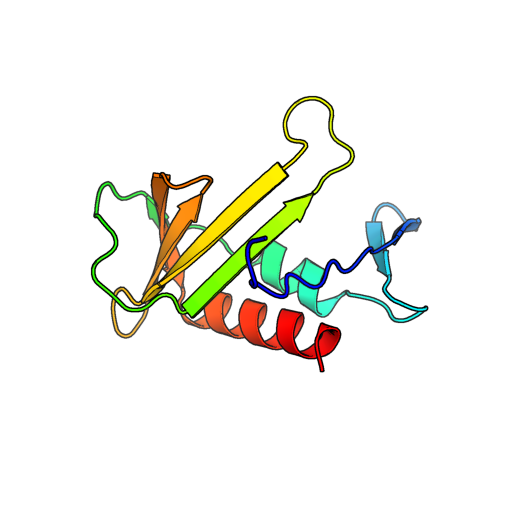 ASP A N 1
ATOM 816 C CA . ASP A 1 100 ? -3.372 -8.194 -5.263 1.00 97.25 100 ASP A CA 1
ATOM 817 C C . ASP A 1 100 ? -2.076 -7.360 -5.233 1.00 97.25 100 ASP A C 1
ATOM 819 O O . ASP A 1 100 ? -1.068 -7.733 -5.834 1.00 97.25 100 ASP A O 1
ATOM 823 N N . LEU A 1 101 ? -2.044 -6.280 -4.439 1.00 96.44 101 LEU A N 1
ATOM 824 C CA . LEU A 1 101 ? -0.834 -5.477 -4.232 1.00 96.44 101 LEU A CA 1
ATOM 825 C C . LEU A 1 101 ? 0.294 -6.276 -3.569 1.00 96.44 101 LEU A C 1
ATOM 827 O O . LEU A 1 101 ? 1.452 -6.179 -3.976 1.00 96.44 101 LEU A O 1
ATOM 831 N N . MET A 1 102 ? -0.022 -7.066 -2.543 1.00 95.31 102 MET A N 1
ATOM 832 C CA . MET A 1 102 ? 0.965 -7.906 -1.867 1.00 95.31 102 MET A CA 1
ATOM 833 C C . MET A 1 102 ? 1.566 -8.951 -2.816 1.00 95.31 102 MET A C 1
ATOM 835 O O . MET A 1 102 ? 2.768 -9.214 -2.745 1.00 95.31 102 MET A O 1
ATOM 839 N N . GLU A 1 103 ? 0.760 -9.554 -3.687 1.00 95.50 103 GLU A N 1
ATOM 840 C CA . GLU A 1 103 ? 1.226 -10.508 -4.695 1.00 95.50 103 GLU A CA 1
ATOM 841 C C . GLU A 1 103 ? 2.107 -9.831 -5.748 1.00 95.50 103 GLU A C 1
ATOM 843 O O . GLU A 1 103 ? 3.209 -10.317 -6.011 1.00 95.50 103 GLU A O 1
ATOM 848 N N . ALA A 1 104 ? 1.698 -8.664 -6.253 1.00 95.12 104 ALA A N 1
ATOM 849 C CA . ALA A 1 104 ? 2.491 -7.891 -7.204 1.00 95.12 104 ALA A CA 1
ATOM 850 C C . ALA A 1 104 ? 3.855 -7.469 -6.627 1.00 95.12 104 ALA A C 1
ATOM 852 O O . ALA A 1 104 ? 4.882 -7.600 -7.290 1.00 95.12 104 ALA A O 1
ATOM 853 N N . VAL A 1 105 ? 3.903 -7.030 -5.363 1.00 92.62 105 VAL A N 1
ATOM 854 C CA . VAL A 1 105 ? 5.171 -6.701 -4.684 1.00 92.62 105 VAL A CA 1
ATOM 855 C C . VAL A 1 105 ? 6.038 -7.947 -4.496 1.00 92.62 105 VAL A C 1
ATOM 857 O O . VAL A 1 105 ? 7.246 -7.889 -4.726 1.00 92.62 105 VAL A O 1
ATOM 860 N N . ARG A 1 106 ? 5.447 -9.089 -4.112 1.00 91.69 106 ARG A N 1
ATOM 861 C CA . ARG A 1 106 ? 6.171 -10.368 -3.984 1.00 91.69 106 ARG A CA 1
ATOM 862 C C . ARG A 1 106 ? 6.822 -10.807 -5.289 1.00 91.69 106 ARG A C 1
ATOM 864 O O . ARG A 1 106 ? 7.917 -11.350 -5.224 1.00 91.69 106 ARG A O 1
ATOM 871 N N . GLY A 1 107 ? 6.199 -10.536 -6.434 1.00 91.50 107 GLY A N 1
ATOM 872 C CA . GLY A 1 107 ? 6.784 -10.805 -7.750 1.00 91.50 107 GLY A CA 1
ATOM 873 C C . GLY A 1 107 ? 8.098 -10.061 -8.022 1.00 91.50 107 GLY A C 1
ATOM 874 O O . GLY A 1 107 ? 8.852 -10.477 -8.891 1.00 91.50 107 GLY A O 1
ATOM 875 N N . ILE A 1 108 ? 8.392 -8.997 -7.267 1.00 89.00 108 ILE A N 1
ATOM 876 C CA . ILE A 1 108 ? 9.602 -8.177 -7.428 1.00 89.00 108 ILE A CA 1
ATOM 877 C C . ILE A 1 108 ? 10.687 -8.547 -6.410 1.00 89.00 108 ILE A C 1
ATOM 879 O O . ILE A 1 108 ? 11.876 -8.474 -6.712 1.00 89.00 108 ILE A O 1
ATOM 883 N N . VAL A 1 109 ? 10.290 -8.885 -5.178 1.00 83.44 109 VAL A N 1
ATOM 884 C CA . VAL A 1 109 ? 11.231 -9.094 -4.060 1.00 83.44 109 VAL A CA 1
ATOM 885 C C . VAL A 1 109 ? 11.742 -10.533 -3.910 1.00 83.44 109 VAL A C 1
ATOM 887 O O . VAL A 1 109 ? 12.577 -10.771 -3.035 1.00 83.44 109 VAL A O 1
ATOM 890 N N . LEU A 1 110 ? 11.221 -11.484 -4.691 1.00 75.06 110 LEU A N 1
ATOM 891 C CA . LEU A 1 110 ? 11.570 -12.914 -4.655 1.00 75.06 110 LEU A CA 1
ATOM 892 C C . LEU A 1 110 ? 12.546 -13.290 -5.772 1.00 75.06 110 LEU A C 1
ATOM 894 O O . LEU A 1 110 ? 13.454 -14.100 -5.474 1.00 75.06 110 LEU A O 1
#